Protein AF-A0A8K0C3U0-F1 (afdb_monomer_lite)

Radius of gyration: 25.07 Å; chains: 1; bounding box: 47×39×90 Å

Foldseek 3Di:
DVVLLVCLLVVLVVVVVVVVCVVVVDDPPDLPDDPDDDPPPSCLCNLVSVLLSVLLVLLLVLLLVQCVLCLQDQCVVPPSVVPPVNVVVNVVSVVVSVVVVVVSVVVSCVVDVPPPPDDDDPVSVVSSVVVSVVSNVVSSVVSVVVNVVVVVVVVVVVVVVVVVVVVPDDD

pLDDT: mean 76.59, std 13.15, range [43.91, 93.81]

Organism: Ignelater luminosus (NCBI:txid2038154)

InterPro domains:
  IPR023298 P-type ATPase, transmembrane domain superfamily [SSF81665] (32-139)
  IPR039720 Transmembrane protein 94 [PTHR13219] (2-171)

Structure (mmCIF, N/CA/C/O backbone):
data_AF-A0A8K0C3U0-F1
#
_entry.id   AF-A0A8K0C3U0-F1
#
loop_
_atom_site.group_PDB
_atom_site.id
_atom_site.type_symbol
_atom_site.label_atom_id
_atom_site.label_alt_id
_atom_site.label_comp_id
_atom_site.label_asym_id
_atom_site.label_entity_id
_atom_site.label_seq_id
_atom_site.pdbx_PDB_ins_code
_atom_site.Cartn_x
_atom_site.Cartn_y
_atom_site.Cartn_z
_atom_site.occupancy
_atom_site.B_iso_or_equiv
_atom_site.auth_seq_id
_atom_site.auth_comp_id
_atom_site.auth_asym_id
_atom_site.auth_atom_id
_atom_site.pdbx_PDB_model_num
ATOM 1 N N . MET A 1 1 ? -3.592 -8.165 1.182 1.00 77.62 1 MET A N 1
ATOM 2 C CA . MET A 1 1 ? -2.225 -7.601 1.141 1.00 77.62 1 MET A CA 1
ATOM 3 C C . MET A 1 1 ? -1.263 -8.554 0.443 1.00 77.62 1 MET A C 1
ATOM 5 O O . MET A 1 1 ? -1.031 -8.338 -0.732 1.00 77.62 1 MET A O 1
ATOM 9 N N . LEU A 1 2 ? -0.770 -9.624 1.087 1.00 76.88 2 LEU A N 1
ATOM 10 C CA . LEU A 1 2 ? 0.247 -10.513 0.489 1.00 76.88 2 LEU A CA 1
ATOM 11 C C . LEU A 1 2 ? -0.184 -11.134 -0.847 1.00 76.88 2 LEU A C 1
ATOM 13 O O . LEU A 1 2 ? 0.550 -11.048 -1.820 1.00 76.88 2 LEU A O 1
ATOM 17 N N . VAL A 1 3 ? -1.404 -11.676 -0.917 1.00 80.75 3 VAL A N 1
ATOM 18 C CA . VAL A 1 3 ? -1.940 -12.256 -2.161 1.00 80.75 3 VAL A CA 1
ATOM 19 C C . VAL A 1 3 ? -2.005 -11.213 -3.281 1.00 80.75 3 VAL A C 1
ATOM 21 O O . VAL A 1 3 ? -1.574 -11.491 -4.390 1.00 80.75 3 VAL A O 1
ATOM 24 N N . CYS A 1 4 ? -2.467 -9.993 -2.989 1.00 77.69 4 CYS A N 1
ATOM 25 C CA . CYS A 1 4 ? -2.537 -8.922 -3.983 1.00 77.69 4 CYS A CA 1
ATOM 26 C C . CYS A 1 4 ? -1.151 -8.515 -4.493 1.00 77.69 4 CYS A C 1
ATOM 28 O O . CYS A 1 4 ? -0.997 -8.305 -5.687 1.00 77.69 4 CYS A O 1
ATOM 30 N N . VAL A 1 5 ? -0.155 -8.437 -3.603 1.00 81.31 5 VAL A N 1
ATOM 31 C CA . VAL A 1 5 ? 1.233 -8.105 -3.962 1.00 81.31 5 VAL A CA 1
ATOM 32 C C . VAL A 1 5 ? 1.852 -9.202 -4.832 1.00 81.31 5 VAL A C 1
ATOM 34 O O . VAL A 1 5 ? 2.494 -8.902 -5.833 1.00 81.31 5 VAL A O 1
ATOM 37 N N . LEU A 1 6 ? 1.629 -10.476 -4.496 1.00 83.19 6 LEU A N 1
ATOM 38 C CA . LEU A 1 6 ? 2.114 -11.603 -5.301 1.00 83.19 6 LEU A CA 1
ATOM 39 C C . LEU A 1 6 ? 1.440 -11.652 -6.677 1.00 83.19 6 LEU A C 1
ATOM 41 O O . LEU A 1 6 ? 2.114 -11.880 -7.678 1.00 83.19 6 LEU A O 1
ATOM 45 N N . LEU A 1 7 ? 0.131 -11.393 -6.739 1.00 80.50 7 LEU A N 1
ATOM 46 C CA . LEU A 1 7 ? -0.609 -11.321 -7.999 1.00 80.50 7 LEU A CA 1
ATOM 47 C C . LEU A 1 7 ? -0.173 -10.126 -8.853 1.00 80.50 7 LEU A C 1
ATOM 49 O O . LEU A 1 7 ? -0.016 -10.287 -10.058 1.00 80.50 7 LEU A O 1
ATOM 53 N N . SER A 1 8 ? 0.060 -8.950 -8.260 1.00 80.00 8 SER A N 1
ATOM 54 C CA . SER A 1 8 ? 0.558 -7.789 -9.006 1.00 80.00 8 SER A CA 1
ATOM 55 C C . SER A 1 8 ? 1.974 -8.022 -9.518 1.00 80.00 8 SER A C 1
ATOM 57 O O . SER A 1 8 ? 2.244 -7.710 -10.669 1.00 80.00 8 SER A O 1
ATOM 59 N N . PHE A 1 9 ? 2.846 -8.629 -8.707 1.00 82.25 9 PHE A N 1
ATOM 60 C CA . PHE A 1 9 ? 4.211 -8.975 -9.102 1.00 82.25 9 PHE A CA 1
ATOM 61 C C . PHE A 1 9 ? 4.237 -9.998 -10.248 1.00 82.25 9 PHE A C 1
ATOM 63 O O . PHE A 1 9 ? 4.885 -9.783 -11.274 1.00 82.25 9 PHE A O 1
ATOM 70 N N . GLY A 1 10 ? 3.477 -11.090 -10.114 1.00 79.50 10 GLY A N 1
ATOM 71 C CA . GLY A 1 10 ? 3.342 -12.093 -11.170 1.00 79.50 10 GLY A CA 1
ATOM 72 C C . GLY A 1 10 ? 2.704 -11.520 -12.437 1.00 79.50 10 GLY A C 1
ATOM 73 O O . GLY A 1 10 ? 3.166 -11.805 -13.536 1.00 79.50 10 GLY A O 1
ATOM 74 N N . GLY A 1 11 ? 1.693 -10.660 -12.287 1.00 77.00 11 GLY A N 1
ATOM 75 C CA . GLY A 1 11 ? 1.031 -9.975 -13.396 1.00 77.00 11 GLY A CA 1
ATOM 76 C C . GLY A 1 11 ? 1.959 -9.026 -14.151 1.00 77.00 11 GLY A C 1
ATOM 77 O O . GLY A 1 11 ? 1.974 -9.055 -15.378 1.00 77.00 11 GLY A O 1
ATOM 78 N N . THR A 1 12 ? 2.779 -8.235 -13.447 1.00 78.75 12 THR A N 1
ATOM 79 C CA . THR A 1 12 ? 3.791 -7.384 -14.095 1.00 78.75 12 THR A CA 1
ATOM 80 C C . THR A 1 12 ? 4.774 -8.216 -14.904 1.00 78.75 12 THR A C 1
ATOM 82 O O . THR A 1 12 ? 5.002 -7.912 -16.068 1.00 78.75 12 THR A O 1
ATOM 85 N N . LEU A 1 13 ? 5.286 -9.311 -14.334 1.00 77.12 13 LEU A N 1
ATOM 86 C CA . LEU A 1 13 ? 6.245 -10.179 -15.016 1.00 77.12 13 LEU A CA 1
ATOM 87 C C . LEU A 1 13 ? 5.624 -10.878 -16.237 1.00 77.12 13 LEU A C 1
ATOM 89 O O . LEU A 1 13 ? 6.257 -10.994 -17.282 1.00 77.12 13 LEU A O 1
ATOM 93 N N . ALA A 1 14 ? 4.366 -11.311 -16.122 1.00 76.62 14 ALA A N 1
ATOM 94 C CA . ALA A 1 14 ? 3.626 -11.901 -17.232 1.00 76.62 14 ALA A CA 1
ATOM 95 C C . ALA A 1 14 ? 3.423 -10.901 -18.380 1.00 76.62 14 ALA A C 1
ATOM 97 O O . ALA A 1 14 ? 3.600 -11.280 -19.534 1.00 76.62 14 ALA A O 1
ATOM 98 N N . SER A 1 15 ? 3.114 -9.636 -18.068 1.00 75.81 15 SER A N 1
ATOM 99 C CA . SER A 1 15 ? 2.988 -8.575 -19.075 1.00 75.81 15 SER A CA 1
ATOM 100 C C . SER A 1 15 ? 4.305 -8.317 -19.807 1.00 75.81 15 SER A C 1
ATOM 102 O O . SER A 1 15 ? 4.310 -8.217 -21.029 1.00 75.81 15 SER A O 1
ATOM 104 N N . TYR A 1 16 ? 5.429 -8.284 -19.083 1.00 72.88 16 TYR A N 1
ATOM 105 C CA . TYR A 1 16 ? 6.751 -8.162 -19.710 1.00 72.88 16 TYR A CA 1
ATOM 106 C C . TYR A 1 16 ? 7.034 -9.313 -20.668 1.00 72.88 16 TYR A C 1
ATOM 108 O O . TYR A 1 16 ? 7.502 -9.097 -21.784 1.00 72.88 16 TYR A O 1
ATOM 116 N N . CYS A 1 17 ? 6.691 -10.538 -20.266 1.00 72.50 17 CYS A N 1
ATOM 117 C CA . CYS A 1 17 ? 6.872 -11.696 -21.129 1.00 72.50 17 CYS A CA 1
ATOM 118 C C . CYS A 1 17 ? 6.067 -11.592 -22.427 1.00 72.50 17 CYS A C 1
ATOM 120 O O . CYS A 1 17 ? 6.590 -11.899 -23.499 1.00 72.50 17 CYS A O 1
ATOM 122 N N . THR A 1 18 ? 4.802 -11.166 -22.349 1.00 72.38 18 THR A N 1
ATOM 123 C CA . THR A 1 18 ? 3.959 -11.053 -23.543 1.00 72.38 18 THR A CA 1
ATOM 124 C C . THR A 1 18 ? 4.489 -10.014 -24.520 1.00 72.38 18 THR A C 1
ATOM 126 O O . THR A 1 18 ? 4.489 -10.288 -25.717 1.00 72.38 18 THR A O 1
ATOM 129 N N . ASP A 1 19 ? 4.996 -8.883 -24.026 1.00 71.19 19 ASP A N 1
ATOM 130 C CA . ASP A 1 19 ? 5.531 -7.816 -24.877 1.00 71.19 19 ASP A CA 1
ATOM 131 C C . ASP A 1 19 ? 6.834 -8.253 -25.571 1.00 71.19 19 ASP A C 1
ATOM 133 O O . ASP A 1 19 ? 6.969 -8.118 -26.787 1.00 71.19 19 ASP A O 1
ATOM 137 N N . LEU A 1 20 ? 7.750 -8.896 -24.837 1.00 68.19 20 LEU A N 1
ATOM 138 C CA . LEU A 1 20 ? 8.997 -9.452 -25.387 1.00 68.19 20 LEU A CA 1
ATOM 139 C C . LEU A 1 20 ? 8.753 -10.557 -26.424 1.00 68.19 20 LEU A C 1
ATOM 141 O O . LEU A 1 20 ? 9.435 -10.619 -27.452 1.00 68.19 20 LEU A O 1
ATOM 145 N N . CYS A 1 21 ? 7.791 -11.448 -26.176 1.00 69.31 21 CYS A N 1
ATOM 146 C CA . CYS A 1 21 ? 7.504 -12.534 -27.111 1.00 69.31 21 CYS A CA 1
ATOM 147 C C . CYS A 1 21 ? 6.731 -12.096 -28.352 1.00 69.31 21 CYS A C 1
ATOM 149 O O . CYS A 1 21 ? 6.807 -12.800 -29.362 1.00 69.31 21 CYS A O 1
ATOM 151 N N . LEU A 1 22 ? 6.066 -10.939 -28.321 1.00 67.12 22 LEU A N 1
ATOM 152 C CA . LEU A 1 22 ? 5.445 -10.341 -29.502 1.00 67.12 22 LEU A CA 1
ATOM 153 C C . LEU A 1 22 ? 6.506 -9.905 -30.527 1.00 67.12 22 LEU A C 1
ATOM 155 O O . LEU A 1 22 ? 6.298 -10.066 -31.726 1.00 67.12 22 LEU A O 1
ATOM 159 N N . GLU A 1 23 ? 7.674 -9.447 -30.067 1.00 64.75 23 GLU A N 1
ATOM 160 C CA . GLU A 1 23 ? 8.804 -9.119 -30.947 1.00 64.75 23 GLU A CA 1
ATOM 161 C C . GLU A 1 23 ? 9.645 -10.340 -31.352 1.00 64.75 23 GLU A C 1
ATOM 163 O O . GLU A 1 23 ? 10.183 -10.377 -32.459 1.00 64.75 23 GLU A O 1
ATOM 168 N N . ARG A 1 24 ? 9.786 -11.345 -30.472 1.00 64.38 24 ARG A N 1
ATOM 169 C CA . ARG A 1 24 ? 10.747 -12.455 -30.654 1.00 64.38 24 ARG A CA 1
ATOM 170 C C . ARG A 1 24 ? 10.135 -13.826 -30.991 1.00 64.38 24 ARG A C 1
ATOM 172 O O . ARG A 1 24 ? 10.890 -14.789 -31.101 1.00 64.38 24 ARG A O 1
ATOM 179 N N . ASN A 1 25 ? 8.814 -13.937 -31.189 1.00 63.56 25 ASN A N 1
ATOM 180 C CA . ASN A 1 25 ? 8.104 -15.195 -31.509 1.00 63.56 25 ASN A CA 1
ATOM 181 C C . ASN A 1 25 ? 8.432 -16.351 -30.532 1.00 63.56 25 ASN A C 1
ATOM 183 O O . ASN A 1 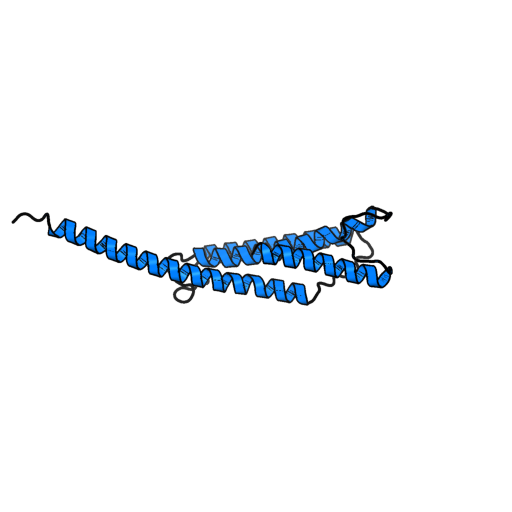25 ? 8.728 -17.475 -30.942 1.00 63.56 25 ASN A O 1
ATOM 187 N N . CYS A 1 26 ? 8.394 -16.079 -29.225 1.00 68.50 26 CYS A N 1
ATOM 188 C CA . CYS A 1 26 ? 8.667 -17.065 -28.172 1.00 68.50 26 CYS A CA 1
ATOM 189 C C . CYS A 1 26 ? 7.416 -17.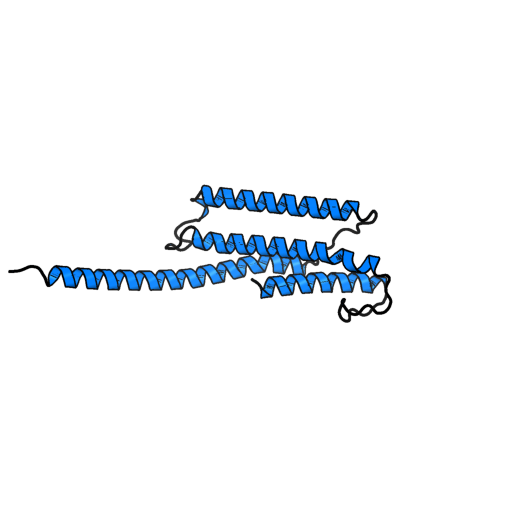482 -27.381 1.00 68.50 26 CYS A C 1
ATOM 191 O O . CYS A 1 26 ? 6.383 -16.814 -27.406 1.00 68.50 26 CYS A O 1
ATOM 193 N N . THR A 1 27 ? 7.498 -18.605 -26.658 1.00 65.62 27 THR A N 1
ATOM 194 C CA . THR A 1 27 ? 6.445 -19.054 -25.736 1.00 65.62 27 THR A CA 1
ATOM 195 C C . THR A 1 27 ? 6.756 -18.616 -24.309 1.00 65.62 27 THR A C 1
ATOM 197 O O . THR A 1 27 ? 7.805 -18.961 -23.769 1.00 65.62 27 THR A O 1
ATOM 200 N N . CYS A 1 28 ? 5.806 -17.936 -23.664 1.00 65.75 28 CYS A N 1
ATOM 201 C CA . CYS A 1 28 ? 5.853 -17.559 -22.246 1.00 65.75 28 CYS A CA 1
ATOM 202 C C . CYS A 1 28 ? 5.641 -18.760 -21.307 1.00 65.75 28 CYS A C 1
ATOM 204 O O . CYS A 1 28 ? 4.786 -18.754 -20.423 1.00 65.75 28 CYS A O 1
ATOM 206 N N . THR A 1 29 ? 6.394 -19.836 -21.503 1.00 59.59 29 THR A N 1
ATOM 207 C CA . THR A 1 29 ? 6.444 -20.960 -20.573 1.00 59.59 29 THR A CA 1
ATOM 208 C C . THR A 1 29 ? 7.485 -20.642 -19.516 1.00 59.59 29 THR A C 1
ATOM 210 O O . THR A 1 29 ? 8.670 -20.816 -19.764 1.00 59.59 29 THR A O 1
ATOM 213 N N . LEU A 1 30 ? 7.011 -20.143 -18.371 1.00 52.03 30 LEU A N 1
ATOM 214 C CA . LEU A 1 30 ? 7.738 -19.963 -17.112 1.00 52.03 30 LEU A CA 1
ATOM 215 C C . LEU A 1 30 ? 9.188 -19.461 -17.289 1.00 52.03 30 LEU A C 1
ATOM 217 O O . LEU A 1 30 ? 10.108 -20.255 -17.462 1.00 52.03 30 LEU A O 1
ATOM 221 N N . PHE A 1 31 ? 9.369 -18.144 -17.155 1.00 54.19 31 PHE A N 1
ATOM 222 C CA . PHE A 1 31 ? 10.600 -17.325 -17.229 1.00 54.19 31 PHE A CA 1
ATOM 223 C C . PHE A 1 31 ? 11.870 -17.855 -16.495 1.00 54.19 31 PHE A C 1
ATOM 225 O O . PHE A 1 31 ? 12.892 -17.180 -16.478 1.00 54.19 31 PHE A O 1
ATOM 232 N N . TYR A 1 32 ? 11.829 -19.042 -15.878 1.00 51.28 32 TYR A N 1
ATOM 233 C CA . TYR A 1 32 ? 12.884 -19.660 -15.072 1.00 51.28 32 TYR A CA 1
ATOM 234 C C . TYR A 1 32 ? 13.563 -20.894 -15.687 1.00 51.28 32 TYR A C 1
ATOM 236 O O . TYR A 1 32 ? 14.497 -21.411 -15.078 1.00 51.28 32 TYR A O 1
ATOM 244 N N . LEU A 1 33 ? 13.146 -21.388 -16.858 1.00 44.59 33 LEU A N 1
ATOM 245 C CA . LEU A 1 33 ? 13.883 -22.454 -17.554 1.00 44.59 33 LEU A CA 1
ATOM 246 C C . LEU A 1 33 ? 14.668 -21.861 -18.731 1.00 44.59 33 LEU A C 1
ATOM 248 O O . LEU A 1 33 ? 14.081 -21.594 -19.781 1.00 44.59 33 LEU A O 1
ATOM 252 N N . PRO A 1 34 ? 15.989 -21.638 -18.576 1.00 43.91 34 PRO A N 1
ATOM 253 C CA . PRO A 1 34 ? 16.810 -21.070 -19.628 1.00 43.91 34 PRO A CA 1
ATOM 254 C C . PRO A 1 34 ? 17.001 -22.139 -20.701 1.00 43.91 34 PRO A C 1
ATOM 256 O O . PRO A 1 34 ? 17.860 -23.009 -20.590 1.00 43.91 34 PRO A O 1
ATOM 259 N N . SER A 1 35 ? 16.197 -22.091 -21.757 1.00 44.88 35 SER A N 1
ATOM 260 C CA . SER A 1 35 ? 16.549 -22.780 -22.994 1.00 44.88 35 SER A CA 1
ATOM 261 C C . SER A 1 35 ? 17.428 -21.836 -23.816 1.00 44.88 35 SER A C 1
ATOM 263 O O . SER A 1 35 ? 16.949 -20.991 -24.560 1.00 44.88 35 SER A O 1
ATOM 265 N N . ASN A 1 36 ? 18.744 -21.952 -23.611 1.00 47.22 36 ASN A N 1
ATOM 266 C CA . ASN A 1 36 ? 19.800 -21.415 -24.480 1.00 47.22 36 ASN A CA 1
ATOM 267 C C . ASN A 1 36 ? 19.726 -19.913 -24.838 1.00 47.22 36 ASN A C 1
ATOM 269 O O . ASN A 1 36 ? 20.108 -19.532 -25.943 1.00 47.22 36 ASN A O 1
ATOM 273 N N . PHE A 1 37 ? 19.281 -19.050 -23.922 1.00 52.47 37 PHE A N 1
ATOM 274 C CA . PHE A 1 37 ? 19.347 -17.594 -24.102 1.00 52.47 37 PHE A CA 1
ATOM 275 C C . PHE A 1 37 ? 20.571 -17.004 -23.393 1.00 52.47 37 PHE A C 1
ATOM 277 O O . PHE A 1 37 ? 20.865 -17.370 -22.255 1.00 52.47 37 PHE A O 1
ATOM 284 N N . ASN A 1 38 ? 21.285 -16.090 -24.065 1.00 48.50 38 ASN A N 1
ATOM 285 C CA . ASN A 1 38 ? 22.385 -15.328 -23.471 1.00 48.50 38 ASN A CA 1
ATOM 286 C C . ASN A 1 38 ? 21.893 -14.638 -22.189 1.00 48.50 38 ASN A C 1
ATOM 288 O O . ASN A 1 38 ? 21.017 -13.778 -22.221 1.00 48.50 38 ASN A O 1
ATOM 292 N N . ILE A 1 39 ? 22.473 -15.051 -21.063 1.00 51.41 39 ILE A N 1
ATOM 293 C CA . ILE A 1 39 ? 22.008 -14.824 -19.683 1.00 51.41 39 ILE A CA 1
ATOM 294 C C . ILE A 1 39 ? 22.000 -13.334 -19.286 1.00 51.41 39 ILE A C 1
ATOM 296 O O . ILE A 1 39 ? 21.417 -12.964 -18.271 1.00 51.41 39 ILE A O 1
ATOM 300 N N . ASN A 1 40 ? 22.606 -12.459 -20.089 1.00 50.66 40 ASN A N 1
ATOM 301 C CA . ASN A 1 40 ? 22.789 -11.052 -19.744 1.00 50.66 40 ASN A CA 1
ATOM 302 C C . ASN A 1 40 ? 21.520 -10.196 -19.930 1.00 50.66 40 ASN A C 1
ATOM 304 O O . ASN A 1 40 ? 21.391 -9.187 -19.244 1.00 50.66 40 ASN A O 1
ATOM 308 N N . ASP A 1 41 ? 20.563 -10.620 -20.765 1.00 53.25 41 ASP A N 1
ATOM 309 C CA . ASP A 1 41 ? 19.341 -9.841 -21.039 1.00 53.25 41 ASP A CA 1
ATOM 310 C C . ASP A 1 41 ? 18.150 -10.218 -20.133 1.00 53.25 41 ASP A C 1
ATOM 312 O O . ASP A 1 41 ? 17.172 -9.483 -20.055 1.00 53.25 41 ASP A O 1
ATOM 316 N N . SER A 1 42 ? 18.192 -11.355 -19.426 1.00 52.06 42 SER A N 1
ATOM 317 C CA . SER A 1 42 ? 17.005 -11.904 -18.739 1.00 52.06 42 SER A CA 1
ATOM 318 C C . SER A 1 42 ? 16.713 -11.315 -17.352 1.00 52.06 42 SER A C 1
ATOM 320 O O . SER A 1 42 ? 15.641 -11.553 -16.801 1.00 52.06 42 SER A O 1
ATOM 322 N N . TRP A 1 43 ? 17.655 -10.584 -16.749 1.00 55.97 43 TRP A N 1
ATOM 323 C CA . TRP A 1 43 ? 17.530 -10.073 -15.370 1.00 55.97 43 TRP A CA 1
ATOM 324 C C . TRP A 1 43 ? 17.064 -8.614 -15.294 1.00 55.97 43 TRP A C 1
ATOM 326 O O . TRP A 1 43 ? 16.862 -8.094 -14.197 1.00 55.97 43 TRP A O 1
ATOM 336 N N . ILE A 1 44 ? 16.882 -7.972 -16.449 1.00 57.94 44 ILE A N 1
ATOM 337 C CA . ILE A 1 44 ? 16.658 -6.528 -16.591 1.00 57.94 44 ILE A CA 1
ATOM 338 C C . ILE A 1 44 ? 15.297 -6.101 -16.007 1.00 57.94 44 ILE A C 1
ATOM 340 O O . ILE A 1 44 ? 15.169 -5.008 -15.459 1.00 57.94 44 ILE A O 1
ATOM 344 N N . ASP A 1 45 ? 14.303 -6.994 -16.009 1.00 65.50 45 ASP A N 1
ATOM 345 C CA . ASP A 1 45 ? 12.909 -6.633 -15.697 1.00 65.50 45 ASP A CA 1
ATOM 346 C C . ASP A 1 45 ? 12.504 -6.873 -14.231 1.00 65.50 45 ASP A C 1
ATOM 348 O O . ASP A 1 45 ? 11.482 -6.370 -13.749 1.00 65.50 45 ASP A O 1
ATOM 352 N N . ILE A 1 46 ? 13.320 -7.623 -13.484 1.00 71.69 46 ILE A N 1
ATOM 353 C CA . ILE A 1 46 ? 13.058 -7.966 -12.078 1.00 71.69 46 ILE A CA 1
ATOM 354 C C . ILE A 1 46 ? 13.065 -6.718 -11.172 1.00 71.69 46 ILE A C 1
ATOM 356 O O . ILE A 1 46 ? 12.130 -6.579 -10.374 1.00 71.69 46 ILE A O 1
ATOM 360 N N . PRO A 1 47 ? 14.043 -5.790 -11.271 1.00 75.94 47 PRO A N 1
ATOM 361 C CA . PRO A 1 47 ? 14.073 -4.584 -10.438 1.00 75.94 47 PRO A CA 1
ATOM 362 C C . PRO A 1 47 ? 12.819 -3.716 -10.608 1.00 75.94 47 PRO A C 1
ATOM 364 O O . PRO A 1 47 ? 12.296 -3.154 -9.644 1.00 75.94 47 PRO A O 1
ATOM 367 N N . SER A 1 48 ? 12.275 -3.662 -11.822 1.00 73.31 48 SER A N 1
ATOM 368 C CA . SER A 1 48 ? 11.103 -2.850 -12.142 1.00 73.31 48 SER A CA 1
ATOM 369 C C . SER A 1 48 ? 9.817 -3.430 -11.544 1.00 73.31 48 SER A C 1
ATOM 371 O O . SER A 1 48 ? 9.029 -2.706 -10.926 1.00 73.31 48 SER A O 1
ATOM 373 N N . ALA A 1 49 ? 9.635 -4.752 -11.628 1.00 77.81 49 ALA A N 1
ATOM 374 C CA . ALA A 1 49 ? 8.543 -5.447 -10.943 1.00 77.81 49 ALA A CA 1
ATOM 375 C C . ALA A 1 49 ? 8.661 -5.336 -9.408 1.00 77.81 49 ALA A C 1
ATOM 377 O O . ALA A 1 49 ? 7.657 -5.181 -8.704 1.00 77.81 49 ALA A O 1
ATOM 378 N N . GLN A 1 50 ? 9.886 -5.363 -8.869 1.00 82.19 50 GLN A N 1
ATOM 379 C CA . GLN A 1 50 ? 10.137 -5.156 -7.440 1.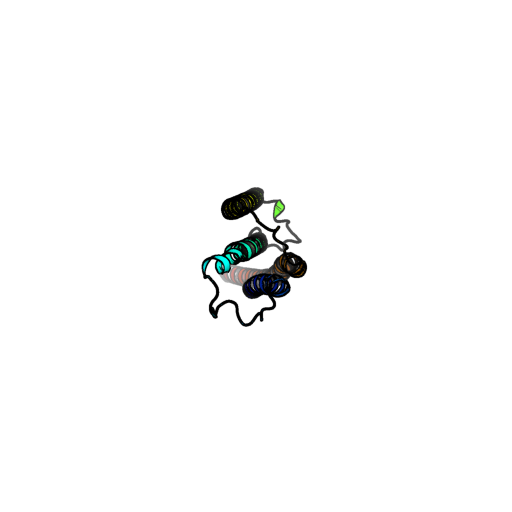00 82.19 50 GLN A CA 1
ATOM 380 C C . GLN A 1 50 ? 9.739 -3.746 -6.987 1.00 82.19 50 GLN A C 1
ATOM 382 O O . GLN A 1 50 ? 9.058 -3.613 -5.969 1.00 82.19 50 GLN A O 1
ATOM 387 N N . ASN A 1 51 ? 10.075 -2.705 -7.753 1.00 83.75 51 ASN A N 1
ATOM 388 C CA . ASN A 1 51 ? 9.694 -1.325 -7.437 1.00 83.75 51 ASN A CA 1
ATOM 389 C C . ASN A 1 51 ? 8.178 -1.143 -7.314 1.00 83.75 51 ASN A C 1
ATOM 391 O O . ASN A 1 51 ? 7.711 -0.540 -6.345 1.00 83.75 51 ASN A O 1
ATOM 395 N N . ILE A 1 52 ? 7.402 -1.699 -8.252 1.00 82.44 52 ILE A N 1
ATOM 396 C CA . ILE A 1 52 ? 5.932 -1.653 -8.191 1.00 82.44 52 ILE A CA 1
ATOM 397 C C . ILE A 1 52 ? 5.431 -2.321 -6.908 1.00 82.44 52 ILE A C 1
ATOM 399 O O . ILE A 1 52 ? 4.609 -1.752 -6.186 1.00 82.44 52 ILE A O 1
ATOM 403 N N . SER A 1 53 ? 5.949 -3.506 -6.586 1.00 85.81 53 SER A N 1
ATOM 404 C CA . SER A 1 53 ? 5.578 -4.231 -5.368 1.00 85.81 53 SER A CA 1
ATOM 405 C C . SER A 1 53 ? 5.876 -3.435 -4.099 1.00 85.81 53 SER A C 1
ATOM 407 O O . SER A 1 53 ? 5.026 -3.372 -3.210 1.00 85.81 53 SER A O 1
ATOM 409 N N . VAL A 1 54 ? 7.041 -2.784 -4.014 1.00 88.31 54 VAL A N 1
ATOM 410 C CA . VAL A 1 54 ? 7.414 -1.943 -2.863 1.00 88.31 54 VAL A CA 1
ATOM 411 C C . VAL A 1 54 ? 6.447 -0.771 -2.708 1.00 88.31 54 VAL A C 1
ATOM 413 O O . VAL A 1 54 ? 5.958 -0.540 -1.603 1.00 88.31 54 VAL A O 1
ATOM 416 N N . ILE A 1 55 ? 6.093 -0.086 -3.801 1.00 87.56 55 ILE A N 1
ATOM 417 C CA . ILE A 1 55 ? 5.108 1.007 -3.776 1.00 87.56 55 ILE A CA 1
ATOM 418 C C . ILE A 1 55 ? 3.777 0.505 -3.204 1.00 87.56 55 ILE A C 1
ATOM 420 O O . ILE A 1 55 ? 3.234 1.098 -2.269 1.00 87.56 55 ILE A O 1
ATOM 424 N N . ILE A 1 56 ? 3.270 -0.621 -3.718 1.00 87.50 56 ILE A N 1
ATOM 425 C CA . ILE A 1 56 ? 2.012 -1.216 -3.254 1.00 87.50 56 ILE A CA 1
ATOM 426 C C . ILE A 1 56 ? 2.095 -1.552 -1.761 1.00 87.50 56 ILE A C 1
ATOM 428 O O . ILE A 1 56 ? 1.165 -1.238 -1.015 1.00 87.50 56 ILE A O 1
ATOM 432 N N . ILE A 1 57 ? 3.191 -2.161 -1.300 1.00 89.62 57 ILE A N 1
ATOM 433 C CA . ILE A 1 57 ? 3.399 -2.494 0.117 1.00 89.62 57 ILE A CA 1
ATOM 434 C C . ILE A 1 57 ? 3.368 -1.232 0.984 1.00 89.62 57 ILE A C 1
ATOM 436 O O . ILE A 1 57 ? 2.664 -1.217 1.995 1.00 89.62 57 ILE A O 1
ATOM 440 N N . VAL A 1 58 ? 4.070 -0.167 0.590 1.00 90.81 58 VAL A N 1
ATOM 441 C CA . VAL A 1 58 ? 4.100 1.097 1.343 1.00 90.81 58 VAL A CA 1
ATOM 442 C C . VAL A 1 58 ? 2.701 1.688 1.482 1.00 90.81 58 VAL A C 1
ATOM 444 O O . VAL A 1 58 ? 2.298 2.034 2.594 1.00 90.81 58 VAL A O 1
ATOM 447 N N . PHE A 1 59 ? 1.913 1.722 0.404 1.00 88.81 59 PHE A N 1
ATOM 448 C CA . PHE A 1 59 ? 0.523 2.181 0.478 1.00 88.81 59 PHE A CA 1
ATOM 449 C C . PHE A 1 59 ? -0.317 1.345 1.450 1.00 88.81 59 PHE A C 1
ATOM 451 O O . PHE A 1 59 ? -1.032 1.911 2.276 1.00 88.81 59 PHE A O 1
ATOM 458 N N . HIS A 1 60 ? -0.191 0.016 1.425 1.00 89.88 60 HIS A N 1
ATOM 459 C CA . HIS A 1 60 ? -0.900 -0.855 2.368 1.00 89.88 60 HIS A CA 1
ATOM 460 C C . HIS A 1 60 ? -0.497 -0.598 3.821 1.00 89.88 60 HIS A C 1
ATOM 462 O O . HIS A 1 60 ? -1.363 -0.531 4.693 1.00 89.88 60 HIS A O 1
ATOM 468 N N . LEU A 1 61 ? 0.800 -0.438 4.092 1.00 90.25 61 LEU A N 1
ATOM 469 C CA . LEU A 1 61 ? 1.298 -0.139 5.434 1.00 90.25 61 LEU A CA 1
ATOM 470 C C . LEU A 1 61 ? 0.772 1.209 5.933 1.00 90.25 61 LEU A C 1
ATOM 472 O O . LEU A 1 61 ? 0.340 1.303 7.083 1.00 90.25 61 LEU A O 1
ATOM 476 N N . ILE A 1 62 ? 0.719 2.225 5.069 1.00 90.38 62 ILE A N 1
ATOM 477 C CA . ILE A 1 62 ? 0.119 3.523 5.396 1.00 90.38 62 ILE A CA 1
ATOM 478 C C . ILE A 1 62 ? -1.369 3.344 5.735 1.00 90.38 62 ILE A C 1
ATOM 480 O O . ILE A 1 62 ? -1.804 3.801 6.795 1.00 90.38 62 ILE A O 1
ATOM 484 N N . THR A 1 63 ? -2.137 2.624 4.912 1.00 87.94 63 THR A N 1
ATOM 485 C CA . THR A 1 63 ? -3.561 2.326 5.157 1.00 87.94 63 THR A CA 1
ATOM 486 C C . THR A 1 63 ? -3.789 1.578 6.472 1.00 87.94 63 THR A C 1
ATOM 488 O O . THR A 1 63 ? -4.708 1.899 7.228 1.00 87.94 63 THR A O 1
ATOM 491 N N . ILE A 1 64 ? -2.950 0.591 6.782 1.00 87.50 64 ILE A N 1
ATOM 492 C CA . ILE A 1 64 ? -3.004 -0.144 8.049 1.00 87.50 64 ILE A CA 1
ATOM 493 C C . ILE A 1 64 ? -2.677 0.801 9.215 1.00 87.50 64 ILE A C 1
ATOM 495 O O . ILE A 1 64 ? -3.412 0.831 10.203 1.00 87.50 64 ILE A O 1
ATOM 499 N N . SER A 1 65 ? -1.643 1.639 9.085 1.00 89.75 65 SER A N 1
ATOM 500 C CA . SER A 1 65 ? -1.229 2.583 10.131 1.00 89.75 65 SER A CA 1
ATOM 501 C C . SER A 1 65 ? -2.333 3.578 10.508 1.00 89.75 65 SER A C 1
ATOM 503 O O . SER A 1 65 ? -2.507 3.861 11.694 1.00 89.75 65 SER A O 1
ATOM 505 N N . MET A 1 66 ? -3.145 4.032 9.539 1.00 85.44 66 MET A N 1
ATOM 506 C CA . MET A 1 66 ? -4.303 4.910 9.790 1.00 85.44 66 MET A CA 1
ATOM 507 C C . MET A 1 66 ? -5.257 4.319 10.829 1.00 85.44 66 MET A C 1
ATOM 509 O O . MET A 1 66 ? -5.811 5.043 11.659 1.00 85.44 66 MET A O 1
ATOM 513 N N . SER A 1 67 ? -5.431 2.996 10.809 1.00 82.38 67 SER A N 1
ATOM 514 C CA . SER A 1 67 ? -6.350 2.298 11.708 1.00 82.38 67 SER A CA 1
ATOM 515 C C . SER A 1 67 ? -5.885 2.370 13.166 1.00 82.38 67 SER A C 1
ATOM 517 O O . SER A 1 67 ? -6.727 2.439 14.066 1.00 82.38 67 SER A O 1
ATOM 519 N N . PHE A 1 68 ? -4.569 2.440 13.398 1.00 81.38 68 PHE A N 1
ATOM 520 C CA . PHE A 1 68 ? -3.954 2.467 14.727 1.00 81.38 68 PHE A CA 1
ATOM 521 C C . PHE A 1 68 ? -3.874 3.860 15.365 1.00 81.38 68 PHE A C 1
ATOM 523 O O . PHE A 1 68 ? -3.788 3.946 16.588 1.00 81.38 68 PHE A O 1
ATOM 530 N N . VAL A 1 69 ? -3.968 4.947 14.587 1.00 83.06 69 VAL A N 1
ATOM 531 C CA . VAL A 1 69 ? -3.901 6.334 15.107 1.00 83.06 69 VAL A CA 1
ATOM 532 C C . VAL A 1 69 ? -4.951 6.591 16.190 1.00 83.06 69 VAL A C 1
ATOM 534 O O . VAL A 1 69 ? -4.687 7.241 17.201 1.00 83.06 69 VAL A O 1
ATOM 537 N N . HIS A 1 70 ? -6.154 6.059 15.989 1.00 78.12 70 HIS A N 1
ATOM 538 C CA . HIS A 1 70 ? -7.250 6.136 16.946 1.00 78.12 70 HIS A CA 1
ATOM 539 C C . HIS A 1 70 ? -7.815 4.739 17.178 1.00 78.12 70 HIS A C 1
ATOM 541 O O . HIS A 1 70 ? -8.811 4.368 16.567 1.00 78.12 70 HIS A O 1
ATOM 547 N N . ARG A 1 71 ? -7.175 3.950 18.047 1.00 72.00 71 ARG A N 1
ATOM 548 C CA . ARG A 1 71 ? -7.558 2.550 18.304 1.00 72.00 71 ARG A CA 1
ATOM 549 C C . ARG A 1 71 ? -9.013 2.382 18.765 1.00 72.00 71 ARG A C 1
ATOM 551 O O . ARG A 1 71 ? -9.679 1.443 18.352 1.00 72.00 71 ARG A O 1
ATOM 558 N N . GLU A 1 72 ? -9.515 3.304 19.580 1.00 65.75 72 GLU A N 1
ATOM 559 C CA . GLU A 1 72 ? -10.838 3.181 20.214 1.00 65.75 72 GLU A CA 1
ATOM 560 C C . GLU A 1 72 ? -11.982 3.832 19.426 1.00 65.75 72 GLU A C 1
ATOM 562 O O . GLU A 1 72 ? -13.150 3.627 19.751 1.00 65.75 72 GLU A O 1
ATOM 567 N N . TYR A 1 73 ? -11.663 4.592 18.376 1.00 69.25 73 TYR A N 1
ATOM 568 C CA . TYR A 1 73 ? -12.646 5.342 17.598 1.00 69.25 73 TYR A CA 1
ATOM 569 C C . TYR A 1 73 ? -12.580 4.951 16.127 1.00 69.25 73 TYR A C 1
ATOM 571 O O . TYR A 1 73 ? -11.505 4.794 15.547 1.00 69.25 73 TYR A O 1
ATOM 579 N N . SER A 1 74 ? -13.750 4.819 15.508 1.00 73.56 74 SER A N 1
ATOM 580 C CA . SER A 1 74 ? -13.855 4.662 14.057 1.00 73.56 74 SER A CA 1
ATOM 581 C C . SER A 1 74 ? -13.312 5.907 13.347 1.00 73.56 74 SER A C 1
ATOM 583 O O . SER A 1 74 ? -13.454 7.028 13.850 1.00 73.56 74 SER A O 1
ATOM 585 N N . ILE A 1 75 ? -12.717 5.719 12.165 1.00 69.44 75 ILE A N 1
ATOM 586 C CA . ILE A 1 75 ? -12.148 6.810 11.349 1.00 69.44 75 ILE A CA 1
ATOM 587 C C . ILE A 1 75 ? -13.220 7.853 10.991 1.00 69.44 75 ILE A C 1
ATOM 589 O O . ILE A 1 75 ? -12.926 9.043 10.892 1.00 69.44 75 ILE A O 1
ATOM 593 N N . TRP A 1 76 ? -14.481 7.423 10.902 1.00 65.69 76 TRP A N 1
ATOM 594 C CA . TRP A 1 76 ? -15.644 8.272 10.642 1.00 65.69 76 TRP A CA 1
ATOM 595 C C . TRP A 1 76 ? -15.978 9.237 11.786 1.00 65.69 76 TRP A C 1
ATOM 597 O O . TRP A 1 76 ? -16.540 10.301 11.547 1.00 65.69 76 TRP A O 1
ATOM 607 N N . GLN A 1 77 ? -15.643 8.887 13.030 1.00 71.38 77 GLN A N 1
ATOM 608 C CA . GLN A 1 77 ? -15.889 9.751 14.191 1.00 71.38 77 GLN A CA 1
ATOM 609 C C . GLN A 1 77 ? -14.731 10.715 14.437 1.00 71.38 77 GLN A C 1
ATOM 611 O O . GLN A 1 77 ? -14.936 11.843 14.888 1.00 71.38 77 GLN A O 1
ATOM 616 N N . ARG A 1 78 ? -13.499 10.275 14.160 1.00 74.56 78 ARG A N 1
ATOM 617 C CA . ARG A 1 78 ? -12.298 11.079 14.369 1.00 74.56 78 ARG A CA 1
ATOM 618 C C . ARG A 1 78 ? -11.308 10.843 13.238 1.00 74.56 78 ARG A C 1
ATOM 620 O O . ARG A 1 78 ? -10.684 9.790 13.150 1.00 74.56 78 ARG A O 1
ATOM 627 N N . SER A 1 79 ? -11.148 11.865 12.403 1.00 74.62 79 SER A N 1
ATOM 628 C CA . SER A 1 79 ? -10.221 11.839 11.276 1.00 74.62 79 SER A CA 1
ATOM 629 C C . SER A 1 79 ? -8.763 11.721 11.759 1.00 74.62 79 SER A C 1
ATOM 631 O O . SER A 1 79 ? -8.344 12.559 12.570 1.00 74.62 79 SER A O 1
ATOM 633 N N . PRO A 1 80 ? -7.958 10.782 11.222 1.00 75.56 80 PRO A N 1
ATOM 634 C CA . PRO A 1 80 ? -6.553 10.601 11.607 1.00 75.56 80 PRO A CA 1
ATOM 635 C C . PRO A 1 80 ? -5.683 11.827 11.284 1.00 75.56 80 PRO A C 1
ATOM 637 O O . PRO A 1 80 ? -4.677 12.057 11.947 1.00 75.56 80 PRO A O 1
ATOM 640 N N . HIS A 1 81 ? -6.117 12.677 10.345 1.00 76.44 81 HIS A N 1
ATOM 641 C CA . HIS A 1 81 ? -5.446 13.927 9.965 1.00 76.44 81 HIS A CA 1
ATOM 642 C C . HIS A 1 81 ? -5.285 14.941 11.105 1.00 76.44 81 HIS A C 1
ATOM 644 O O . HIS A 1 81 ? -4.455 15.837 11.005 1.00 76.44 81 HIS A O 1
ATOM 650 N N . LYS A 1 82 ? -6.045 14.811 12.201 1.00 80.25 82 LYS A N 1
ATOM 651 C CA . LYS A 1 82 ? -5.872 15.677 13.378 1.00 80.25 82 LYS A CA 1
ATOM 652 C C . LYS A 1 82 ? -4.573 15.386 14.137 1.00 80.25 82 LYS A C 1
ATOM 654 O O . LYS A 1 82 ? -4.147 16.213 14.937 1.00 80.25 82 LYS A O 1
ATOM 659 N N . ASN A 1 83 ? -3.954 14.225 13.915 1.00 86.44 83 ASN A N 1
ATOM 660 C CA . ASN A 1 83 ? -2.656 13.895 14.483 1.00 86.44 83 ASN A CA 1
ATOM 661 C C . ASN A 1 83 ? -1.535 14.361 13.541 1.00 86.44 83 ASN A C 1
ATOM 663 O O . ASN A 1 83 ? -1.167 13.658 12.598 1.00 86.44 83 ASN A O 1
ATOM 667 N N . PHE A 1 84 ? -0.979 15.542 13.826 1.00 85.75 84 PHE A N 1
ATOM 668 C CA . PHE A 1 84 ? 0.113 16.131 13.046 1.00 85.75 84 PHE A CA 1
ATOM 669 C C . PHE A 1 84 ? 1.363 15.249 12.984 1.00 85.75 84 PHE A C 1
ATOM 671 O O . PHE A 1 84 ? 2.003 15.191 11.940 1.00 85.75 84 PHE A O 1
ATOM 678 N N . LEU A 1 85 ? 1.698 14.534 14.063 1.00 88.50 85 LEU A N 1
ATOM 679 C CA . LEU A 1 85 ? 2.878 13.667 14.094 1.00 88.50 85 LEU A CA 1
ATOM 680 C C . LEU A 1 85 ? 2.711 12.477 13.147 1.00 88.50 85 LEU A C 1
ATOM 682 O O . LEU A 1 85 ? 3.617 12.167 12.378 1.00 88.50 85 LEU A O 1
ATOM 686 N N . TRP A 1 86 ? 1.534 11.848 13.149 1.00 90.94 86 TRP A N 1
ATOM 687 C CA . TRP A 1 86 ? 1.239 10.777 12.198 1.00 90.94 86 TRP A CA 1
ATOM 688 C C . TRP A 1 86 ? 1.257 11.292 10.753 1.00 90.94 86 TRP A C 1
ATOM 690 O O . TRP A 1 86 ? 1.872 10.670 9.891 1.00 90.94 86 TRP A O 1
ATOM 700 N N . LEU A 1 87 ? 0.653 12.458 10.498 1.00 89.12 87 LEU A N 1
ATOM 701 C CA . LEU A 1 87 ? 0.656 13.071 9.169 1.00 89.12 87 LEU A CA 1
ATOM 702 C C . LEU A 1 87 ? 2.084 13.371 8.682 1.00 89.12 87 LEU A C 1
ATOM 704 O O . LEU A 1 87 ? 2.409 13.075 7.535 1.00 89.12 87 LEU A O 1
ATOM 708 N N . ALA A 1 88 ? 2.948 13.898 9.554 1.00 90.44 88 ALA A N 1
ATOM 709 C CA . ALA A 1 88 ? 4.348 14.170 9.237 1.00 90.44 88 ALA A CA 1
ATOM 710 C C . ALA A 1 88 ? 5.121 12.890 8.880 1.00 90.44 88 ALA A C 1
ATOM 712 O O . ALA A 1 88 ? 5.860 12.881 7.899 1.00 90.44 88 ALA A O 1
ATOM 713 N N . ILE A 1 89 ? 4.905 11.793 9.618 1.00 92.31 89 ILE A N 1
ATOM 714 C CA . ILE A 1 89 ? 5.516 10.487 9.315 1.00 92.31 89 ILE A CA 1
ATOM 715 C C . ILE A 1 89 ? 5.051 9.973 7.951 1.00 92.31 89 ILE A C 1
ATOM 717 O O . ILE A 1 89 ? 5.869 9.512 7.161 1.00 92.31 89 ILE A O 1
ATOM 721 N N . VAL A 1 90 ? 3.757 10.075 7.642 1.00 92.19 90 VAL A N 1
ATOM 722 C CA . VAL A 1 90 ? 3.215 9.642 6.344 1.00 92.19 90 VAL A CA 1
ATOM 723 C C . VAL A 1 90 ? 3.831 10.445 5.203 1.00 92.19 90 VAL A C 1
ATOM 725 O O . VAL A 1 90 ? 4.269 9.857 4.219 1.00 92.19 90 VAL A O 1
ATOM 728 N N . ILE A 1 91 ? 3.917 11.771 5.341 1.00 92.38 91 ILE A N 1
ATOM 729 C CA . ILE A 1 91 ? 4.560 12.636 4.343 1.00 92.38 91 ILE A CA 1
ATOM 730 C C . ILE A 1 91 ? 6.035 12.250 4.170 1.00 92.38 91 ILE A C 1
ATOM 732 O O . ILE A 1 91 ? 6.489 12.086 3.040 1.00 92.38 91 ILE A O 1
ATOM 736 N N . ALA A 1 92 ? 6.770 12.040 5.264 1.00 93.81 92 ALA A N 1
ATOM 737 C CA . ALA A 1 92 ? 8.169 11.623 5.210 1.00 93.81 92 ALA A CA 1
ATOM 738 C C . ALA A 1 92 ? 8.350 10.265 4.508 1.00 93.81 92 ALA A C 1
ATOM 740 O O . ALA A 1 92 ? 9.246 10.123 3.678 1.00 93.81 92 ALA A O 1
ATOM 741 N N . LEU A 1 93 ? 7.477 9.288 4.779 1.00 93.75 93 LEU A N 1
ATOM 742 C CA . LEU A 1 93 ? 7.488 7.983 4.110 1.00 93.75 93 LEU A CA 1
ATOM 743 C C . LEU A 1 93 ? 7.200 8.101 2.609 1.00 93.75 93 LEU A C 1
ATOM 745 O O . LEU A 1 93 ? 7.854 7.433 1.814 1.00 93.75 93 LEU A O 1
ATOM 749 N N . LEU A 1 94 ? 6.262 8.965 2.210 1.00 92.31 94 LEU A N 1
ATOM 750 C CA . LEU A 1 94 ? 5.970 9.213 0.796 1.00 92.31 94 LEU A CA 1
ATOM 751 C C . LEU A 1 94 ? 7.149 9.884 0.083 1.00 92.31 94 LEU A C 1
ATOM 753 O O . LEU A 1 94 ? 7.492 9.484 -1.026 1.00 92.31 94 LEU A O 1
ATOM 757 N N . ILE A 1 95 ? 7.808 10.855 0.722 1.00 93.75 95 ILE A N 1
ATOM 758 C CA . ILE A 1 95 ? 9.018 11.493 0.179 1.00 93.75 95 ILE A CA 1
ATOM 759 C C . ILE A 1 95 ? 10.141 10.466 0.028 1.00 93.75 95 ILE A C 1
ATOM 761 O O . ILE A 1 95 ? 10.773 10.399 -1.024 1.00 93.75 95 ILE A O 1
ATOM 765 N N . LEU A 1 96 ? 10.368 9.635 1.046 1.00 93.56 96 LEU A N 1
ATOM 766 C CA . LEU A 1 96 ? 11.379 8.582 0.991 1.00 93.56 96 LEU A CA 1
ATOM 767 C C . LEU A 1 96 ? 11.089 7.585 -0.137 1.00 93.56 96 LEU A C 1
ATOM 769 O O . LEU A 1 96 ? 11.998 7.223 -0.882 1.00 93.56 96 LEU A O 1
ATOM 773 N N . GLN A 1 97 ? 9.823 7.193 -0.305 1.00 92.38 97 GLN A N 1
ATOM 774 C CA . GLN A 1 97 ? 9.404 6.319 -1.396 1.00 92.38 97 GLN A CA 1
ATOM 775 C C . GLN A 1 97 ? 9.648 6.965 -2.766 1.00 92.38 97 GLN A C 1
ATOM 777 O O . GLN A 1 97 ? 10.137 6.295 -3.673 1.00 92.38 97 GLN A O 1
ATOM 782 N N . LEU A 1 98 ? 9.362 8.262 -2.920 1.00 90.19 98 LEU A N 1
ATOM 783 C CA . LEU A 1 98 ? 9.647 8.998 -4.154 1.00 90.19 98 LEU A CA 1
ATOM 784 C C . LEU A 1 98 ? 11.148 9.016 -4.459 1.00 90.19 98 LEU A C 1
ATOM 786 O O . LEU A 1 98 ? 11.546 8.682 -5.574 1.00 90.19 98 LEU A O 1
ATOM 790 N N . ILE A 1 99 ? 11.985 9.329 -3.468 1.00 91.81 99 ILE A N 1
ATOM 791 C CA . ILE A 1 99 ? 13.447 9.311 -3.618 1.00 91.81 99 ILE A CA 1
ATOM 792 C C . ILE A 1 99 ? 13.918 7.920 -4.052 1.00 91.81 99 ILE A C 1
ATOM 794 O O . ILE A 1 99 ? 14.680 7.813 -5.010 1.00 91.81 99 ILE A O 1
ATOM 798 N N . PHE A 1 100 ? 13.426 6.858 -3.409 1.00 90.06 100 PHE A N 1
ATOM 799 C CA . PHE A 1 100 ? 13.759 5.481 -3.774 1.00 90.06 100 PHE A CA 1
ATOM 800 C C . PHE A 1 100 ? 13.401 5.173 -5.234 1.00 90.06 100 PHE A C 1
ATOM 802 O O . PHE A 1 100 ? 14.236 4.660 -5.977 1.00 90.06 100 PHE A O 1
ATOM 809 N N . THR A 1 101 ? 12.195 5.548 -5.676 1.00 86.31 101 THR A N 1
ATOM 810 C CA . THR A 1 101 ? 11.782 5.331 -7.071 1.00 86.31 101 THR A CA 1
ATOM 811 C C . THR A 1 101 ? 12.652 6.103 -8.059 1.00 86.31 101 THR A C 1
ATOM 813 O O . THR A 1 101 ? 13.101 5.520 -9.040 1.00 86.31 101 THR A O 1
ATOM 816 N N . ILE A 1 102 ? 12.966 7.373 -7.784 1.00 86.75 102 ILE A N 1
ATOM 817 C CA . ILE A 1 102 ? 13.818 8.203 -8.651 1.00 86.75 102 ILE A CA 1
ATOM 818 C C . ILE A 1 102 ? 15.223 7.610 -8.757 1.00 86.75 102 ILE A C 1
ATOM 820 O O . ILE A 1 102 ? 15.770 7.518 -9.853 1.00 86.75 102 ILE A O 1
ATOM 824 N N . LEU A 1 103 ? 15.811 7.191 -7.635 1.00 87.50 103 LEU A N 1
ATOM 825 C CA . LEU A 1 103 ? 17.132 6.564 -7.630 1.00 87.50 103 LEU A CA 1
ATOM 826 C C . LEU A 1 103 ? 17.133 5.266 -8.433 1.00 87.50 103 LEU A C 1
ATOM 828 O O . LEU A 1 103 ? 18.046 5.051 -9.226 1.00 87.50 103 LEU A O 1
ATOM 832 N N . SER A 1 104 ? 16.096 4.442 -8.280 1.00 84.12 104 SER A N 1
ATOM 833 C CA . SER A 1 104 ? 15.988 3.199 -9.035 1.00 84.12 104 SER A CA 1
ATOM 834 C C . SER A 1 104 ? 15.825 3.443 -10.538 1.00 84.12 104 SER A C 1
ATOM 836 O O . SER A 1 104 ? 16.525 2.811 -11.324 1.00 84.12 104 SER A O 1
ATOM 838 N N . PHE A 1 105 ? 14.998 4.412 -10.947 1.00 78.12 105 PHE A N 1
ATOM 839 C CA . PHE A 1 105 ? 14.881 4.807 -12.355 1.00 78.12 105 PHE A CA 1
ATOM 840 C C . PHE A 1 105 ? 16.187 5.377 -12.913 1.00 78.12 105 PHE A C 1
ATOM 842 O O . PHE A 1 105 ? 16.573 5.038 -14.026 1.00 78.12 105 PHE A O 1
ATOM 849 N N . ASN A 1 106 ? 16.896 6.209 -12.147 1.00 81.94 106 ASN A N 1
ATOM 850 C CA . ASN A 1 106 ? 18.179 6.770 -12.572 1.00 81.94 106 ASN A CA 1
ATOM 851 C C . ASN A 1 106 ? 19.257 5.698 -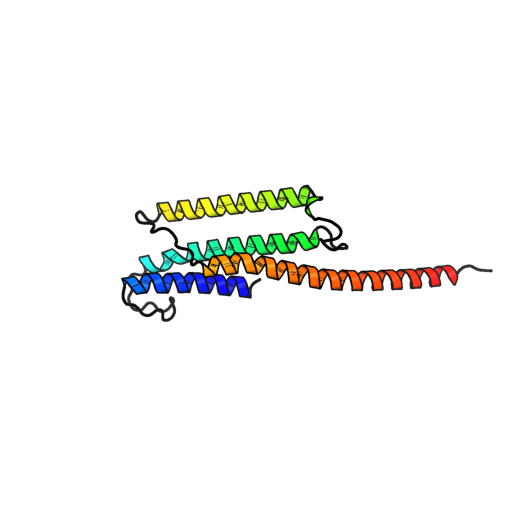12.736 1.00 81.94 106 ASN A C 1
ATOM 853 O O . ASN A 1 106 ? 20.116 5.827 -13.603 1.00 81.94 106 ASN A O 1
ATOM 857 N N . GLN A 1 107 ? 19.244 4.669 -11.891 1.00 79.06 107 GLN A N 1
ATOM 858 C CA . GLN A 1 107 ? 20.168 3.551 -12.016 1.00 79.06 107 GLN A CA 1
ATOM 859 C C . GLN A 1 107 ? 19.833 2.708 -13.247 1.00 79.06 107 GLN A C 1
ATOM 861 O O . GLN A 1 107 ? 20.705 2.475 -14.075 1.00 79.06 107 GLN A O 1
ATOM 866 N N . ALA A 1 108 ? 18.551 2.398 -13.444 1.00 72.75 108 ALA A N 1
ATOM 867 C CA . ALA A 1 108 ? 18.076 1.698 -14.631 1.00 72.75 108 ALA A CA 1
ATOM 868 C C . ALA A 1 108 ? 18.395 2.462 -15.936 1.00 72.75 108 ALA A C 1
ATOM 870 O O . ALA A 1 108 ? 18.828 1.867 -16.913 1.00 72.75 108 ALA A O 1
ATOM 871 N N . ALA A 1 109 ? 18.271 3.792 -15.947 1.00 71.25 109 ALA A N 1
ATOM 872 C CA . ALA A 1 109 ? 18.615 4.613 -17.110 1.00 71.25 109 ALA A CA 1
ATOM 873 C C . ALA A 1 109 ? 20.126 4.674 -17.401 1.00 71.25 109 ALA A C 1
ATOM 875 O O . ALA A 1 109 ? 20.519 4.859 -18.548 1.00 71.25 109 ALA A O 1
ATOM 876 N N . LYS A 1 110 ? 20.985 4.546 -16.380 1.00 72.69 110 LYS A N 1
ATOM 877 C CA . LYS A 1 110 ? 22.447 4.506 -16.561 1.00 72.69 110 LYS A CA 1
ATOM 878 C C . LYS A 1 110 ? 22.928 3.168 -17.103 1.00 72.69 110 LYS A C 1
ATOM 880 O O . LYS A 1 110 ? 23.899 3.142 -17.851 1.00 72.69 110 LYS A O 1
ATOM 885 N N . ASP A 1 111 ? 22.261 2.089 -16.712 1.00 68.50 111 ASP A N 1
ATOM 886 C CA . ASP A 1 111 ? 22.652 0.738 -17.096 1.00 68.50 111 ASP A CA 1
ATOM 887 C C . ASP A 1 111 ? 22.239 0.403 -18.548 1.00 68.50 111 ASP A C 1
ATOM 889 O O . ASP A 1 111 ? 22.824 -0.500 -19.146 1.00 68.50 111 ASP A O 1
ATOM 893 N N . TYR A 1 112 ? 21.304 1.154 -19.157 1.00 62.88 112 TYR A N 1
ATOM 894 C CA . TYR A 1 112 ? 20.807 0.883 -20.515 1.00 62.88 112 TYR A CA 1
ATOM 895 C C . TYR A 1 112 ? 20.623 2.159 -21.362 1.00 62.88 112 TYR A C 1
ATOM 897 O O . TYR A 1 112 ? 19.710 2.948 -21.127 1.00 62.88 112 TYR A O 1
ATOM 905 N N . GLU A 1 113 ? 21.426 2.320 -22.425 1.00 53.50 113 GLU A N 1
ATOM 906 C CA . GLU A 1 113 ? 21.307 3.435 -23.392 1.00 53.50 113 GLU A CA 1
ATOM 907 C C . GLU A 1 113 ? 19.982 3.432 -24.186 1.00 53.50 113 GLU A C 1
ATOM 909 O O . GLU A 1 113 ? 19.556 4.474 -24.677 1.00 53.50 113 GLU A O 1
ATOM 914 N N . ASN A 1 114 ? 19.297 2.285 -24.271 1.00 51.19 114 ASN A N 1
ATOM 915 C CA . ASN A 1 114 ? 18.001 2.117 -24.938 1.00 51.19 114 ASN A CA 1
ATOM 916 C C . ASN A 1 114 ? 16.924 1.670 -23.940 1.00 51.19 114 ASN A C 1
ATOM 918 O O . ASN A 1 114 ? 16.304 0.620 -24.109 1.00 51.19 114 ASN A O 1
ATOM 922 N N . TYR A 1 115 ? 16.716 2.441 -22.870 1.00 52.34 115 TYR A N 1
ATOM 923 C CA . TYR A 1 115 ? 15.619 2.180 -21.938 1.00 52.34 115 TYR A CA 1
ATOM 924 C C . TYR A 1 115 ? 14.279 2.471 -22.628 1.00 52.34 115 TYR A C 1
ATOM 926 O O . TYR A 1 115 ? 13.792 3.604 -22.657 1.00 52.34 115 TYR A O 1
ATOM 934 N N . ILE A 1 116 ? 13.695 1.441 -23.238 1.00 49.75 116 ILE A N 1
ATOM 935 C CA . ILE A 1 116 ? 12.361 1.506 -23.832 1.00 49.75 116 ILE A CA 1
ATOM 936 C C . ILE A 1 116 ? 11.395 1.771 -22.678 1.00 49.75 116 ILE A C 1
ATOM 938 O O . ILE A 1 116 ? 11.358 1.019 -21.705 1.00 49.75 116 ILE A O 1
ATOM 942 N N . GLY A 1 117 ? 10.690 2.901 -22.738 1.00 50.56 117 GLY A N 1
ATOM 943 C CA . GLY A 1 117 ? 9.862 3.395 -21.643 1.00 50.56 117 GLY A CA 1
ATOM 944 C C . GLY A 1 117 ? 8.994 2.293 -21.035 1.00 50.56 117 GLY A C 1
ATOM 945 O O . GLY A 1 117 ? 8.217 1.644 -21.728 1.00 50.56 117 GLY A O 1
ATOM 946 N N . PHE A 1 118 ? 9.148 2.105 -19.727 1.00 56.16 118 PHE A N 1
ATOM 947 C CA . PHE A 1 118 ? 8.425 1.139 -18.911 1.00 56.16 118 PHE A CA 1
ATOM 948 C C . PHE A 1 118 ? 6.905 1.293 -19.090 1.00 56.16 118 PHE A C 1
ATOM 950 O O . PHE A 1 118 ? 6.288 2.179 -18.494 1.00 56.16 118 PHE A O 1
ATOM 957 N N . GLN A 1 119 ? 6.292 0.443 -19.919 1.00 59.28 119 GLN A N 1
ATOM 958 C CA . GLN A 1 119 ? 4.841 0.408 -20.066 1.00 59.28 119 GLN A CA 1
ATOM 959 C C . GLN A 1 119 ? 4.248 -0.468 -18.971 1.00 59.28 119 GLN A C 1
ATOM 961 O O . GLN A 1 119 ? 4.201 -1.691 -19.059 1.00 59.28 119 GLN A O 1
ATOM 966 N N . ILE A 1 120 ? 3.798 0.181 -17.900 1.00 65.56 120 ILE A N 1
ATOM 967 C CA . ILE A 1 120 ? 3.001 -0.496 -16.884 1.00 65.56 120 ILE A CA 1
ATOM 968 C C . ILE A 1 120 ? 1.668 -0.856 -17.520 1.00 65.56 120 ILE A C 1
ATOM 970 O O . ILE A 1 120 ? 0.908 0.024 -17.925 1.00 65.56 120 ILE A O 1
ATOM 974 N N . ALA A 1 121 ? 1.349 -2.145 -17.549 1.00 69.31 121 ALA A N 1
ATOM 975 C CA . ALA A 1 121 ? 0.047 -2.576 -18.008 1.00 69.31 121 ALA A CA 1
ATOM 976 C C . ALA A 1 121 ? -1.067 -1.950 -17.156 1.00 69.31 121 ALA A C 1
ATOM 978 O O . ALA A 1 121 ? -1.052 -2.013 -15.923 1.00 69.31 121 ALA A O 1
ATOM 979 N N . ASN A 1 122 ? -2.074 -1.381 -17.822 1.00 73.56 122 ASN A N 1
ATOM 980 C CA . ASN A 1 122 ? -3.167 -0.649 -17.173 1.00 73.56 122 ASN A CA 1
ATOM 981 C C . ASN A 1 122 ? -3.863 -1.460 -16.067 1.00 73.56 122 ASN A C 1
ATOM 983 O O . ASN A 1 122 ? -4.271 -0.899 -15.049 1.00 73.56 122 ASN A O 1
ATOM 987 N N . PHE A 1 123 ? -3.959 -2.785 -16.223 1.00 73.75 123 PHE A N 1
ATOM 988 C CA . PHE A 1 123 ? -4.558 -3.650 -15.206 1.00 73.75 123 PHE A CA 1
ATOM 989 C C . PHE A 1 123 ? -3.773 -3.625 -13.884 1.00 73.75 123 PHE A C 1
ATOM 991 O O . PHE A 1 123 ? -4.387 -3.603 -12.819 1.00 73.75 123 PHE A O 1
ATOM 998 N N . VAL A 1 124 ? -2.437 -3.559 -13.926 1.00 76.06 124 VAL A N 1
ATOM 999 C CA . VAL A 1 124 ? -1.580 -3.516 -12.729 1.00 76.06 124 VAL A CA 1
ATOM 1000 C C . VAL A 1 124 ? -1.849 -2.244 -11.935 1.00 76.06 124 VAL A C 1
ATOM 1002 O O . VAL A 1 124 ? -1.968 -2.307 -10.715 1.00 76.06 124 VAL A O 1
ATOM 1005 N N . ILE A 1 125 ? -2.013 -1.105 -12.613 1.00 77.81 125 ILE A N 1
ATOM 1006 C CA . ILE A 1 125 ? -2.315 0.184 -11.973 1.00 77.81 125 ILE A CA 1
ATOM 1007 C C . ILE A 1 125 ? -3.678 0.126 -11.280 1.00 77.81 125 ILE A C 1
ATOM 1009 O O . ILE A 1 125 ? -3.801 0.502 -10.114 1.00 77.81 125 ILE A O 1
ATOM 1013 N N . VAL A 1 126 ? -4.699 -0.396 -11.968 1.00 81.88 126 VAL A N 1
ATOM 1014 C CA . VAL A 1 126 ? -6.047 -0.537 -11.400 1.00 81.88 126 VAL A CA 1
ATOM 1015 C C . VAL A 1 126 ? -6.019 -1.427 -10.157 1.00 81.88 126 VAL A C 1
ATOM 1017 O O . VAL A 1 126 ? -6.550 -1.042 -9.115 1.00 81.88 126 VAL A O 1
ATOM 1020 N N . PHE A 1 127 ? -5.349 -2.580 -10.220 1.00 79.31 127 PHE A N 1
ATOM 1021 C CA . PHE A 1 127 ? -5.197 -3.467 -9.064 1.00 79.31 127 PHE A CA 1
ATOM 1022 C C . PHE A 1 127 ? -4.381 -2.828 -7.932 1.00 79.31 127 PHE A C 1
ATOM 1024 O O . PHE A 1 127 ? -4.747 -2.973 -6.763 1.00 79.31 127 PHE A O 1
ATOM 1031 N N . ALA A 1 128 ? -3.318 -2.091 -8.258 1.00 80.00 128 ALA A N 1
ATOM 1032 C CA . ALA A 1 128 ? -2.474 -1.397 -7.290 1.00 80.00 128 ALA A CA 1
ATOM 1033 C C . ALA A 1 128 ? -3.243 -0.323 -6.510 1.00 80.00 128 ALA A C 1
ATOM 1035 O O . ALA A 1 128 ? -3.006 -0.167 -5.314 1.00 80.00 128 ALA A O 1
ATOM 1036 N N . VAL A 1 129 ? -4.188 0.374 -7.150 1.00 81.81 129 VAL A N 1
ATOM 1037 C CA . VAL A 1 129 ? -5.053 1.376 -6.501 1.00 81.81 129 VAL A CA 1
ATOM 1038 C C . VAL A 1 129 ? -6.215 0.721 -5.751 1.00 81.81 129 VAL A C 1
ATOM 1040 O O . VAL A 1 129 ? -6.542 1.118 -4.632 1.00 81.81 129 VAL A O 1
ATOM 1043 N N . LEU A 1 130 ? -6.835 -0.308 -6.330 1.00 86.12 130 LEU A N 1
ATOM 1044 C CA . LEU A 1 130 ? -7.991 -0.975 -5.730 1.00 86.12 130 LEU A CA 1
ATOM 1045 C C . LEU A 1 130 ? -7.617 -1.788 -4.481 1.00 86.12 130 LEU A C 1
ATOM 1047 O O . LEU A 1 130 ? -8.381 -1.842 -3.517 1.00 86.12 130 LEU A O 1
ATOM 1051 N N . SER A 1 131 ? -6.434 -2.403 -4.462 1.00 87.00 131 SER A N 1
ATOM 1052 C CA . SER A 1 131 ? -5.976 -3.238 -3.346 1.00 87.00 131 SER A CA 1
ATOM 1053 C C . SER A 1 131 ? -5.924 -2.508 -1.990 1.00 87.00 131 SER A C 1
ATOM 1055 O O . SER A 1 131 ? -6.536 -3.006 -1.039 1.00 87.00 131 SER A O 1
ATOM 1057 N N . PRO A 1 132 ? -5.256 -1.344 -1.843 1.00 85.81 132 PRO A N 1
ATOM 1058 C CA . PRO A 1 132 ? -5.229 -0.623 -0.574 1.00 85.81 132 PRO A CA 1
ATOM 1059 C C . PRO A 1 132 ? -6.629 -0.164 -0.146 1.00 85.81 132 PRO A C 1
ATOM 1061 O O . PRO A 1 132 ? -6.942 -0.249 1.043 1.00 85.81 132 PRO A O 1
ATOM 1064 N N . LEU A 1 133 ? -7.514 0.208 -1.083 1.00 86.56 133 LEU A N 1
ATOM 1065 C CA . LEU A 1 133 ? -8.915 0.539 -0.782 1.00 86.56 133 LEU A CA 1
ATOM 1066 C C . LEU A 1 133 ? -9.672 -0.649 -0.178 1.00 86.56 133 LEU A C 1
ATOM 1068 O O . LEU A 1 133 ? -10.351 -0.502 0.839 1.00 86.56 133 LEU A O 1
ATOM 1072 N N . LEU A 1 134 ? -9.517 -1.846 -0.745 1.00 87.62 134 LEU A N 1
ATOM 1073 C CA . LEU A 1 134 ? -10.111 -3.056 -0.174 1.00 87.62 134 LEU A CA 1
ATOM 1074 C C . LEU A 1 134 ? -9.557 -3.341 1.225 1.00 87.62 134 LEU A C 1
ATOM 1076 O O . LEU A 1 134 ? -10.321 -3.653 2.139 1.00 87.62 134 LEU A O 1
ATOM 1080 N N . THR A 1 135 ? -8.246 -3.182 1.434 1.00 87.25 135 THR A N 1
ATOM 1081 C CA . THR A 1 135 ? -7.668 -3.379 2.773 1.00 87.25 135 THR A CA 1
ATOM 1082 C C . THR A 1 135 ? -8.137 -2.346 3.787 1.00 87.25 135 THR A C 1
ATOM 1084 O O . THR A 1 135 ? -8.354 -2.702 4.941 1.00 87.25 135 THR A O 1
ATOM 1087 N N . PHE A 1 136 ? -8.373 -1.102 3.366 1.00 87.50 136 PHE A N 1
ATOM 1088 C CA . PHE A 1 136 ? -8.980 -0.077 4.209 1.00 87.50 136 PHE A CA 1
ATOM 1089 C C . PHE A 1 136 ? -10.368 -0.505 4.696 1.00 87.50 136 PHE A C 1
ATOM 1091 O O . PHE A 1 136 ? -10.643 -0.452 5.894 1.00 87.50 136 PHE A O 1
ATOM 1098 N N . ILE A 1 137 ? -11.220 -0.985 3.784 1.00 88.19 137 ILE A N 1
ATOM 1099 C CA . ILE A 1 137 ? -12.581 -1.434 4.112 1.00 88.19 137 ILE A CA 1
ATOM 1100 C C . ILE A 1 137 ? -12.537 -2.589 5.116 1.00 88.19 137 ILE A C 1
ATOM 1102 O O . ILE A 1 137 ? -13.217 -2.542 6.141 1.00 88.19 137 ILE A O 1
ATOM 1106 N N . VAL A 1 138 ? -11.709 -3.606 4.853 1.00 88.56 138 VAL A N 1
ATOM 1107 C CA . VAL A 1 138 ? -11.567 -4.766 5.746 1.00 88.56 138 VAL A CA 1
ATOM 1108 C C . VAL A 1 138 ? -11.056 -4.339 7.123 1.00 88.56 138 VAL A C 1
ATOM 1110 O O . VAL A 1 138 ? -11.625 -4.750 8.136 1.00 88.56 138 VAL A O 1
ATOM 1113 N N . ASN A 1 139 ? -10.038 -3.477 7.180 1.00 88.56 139 ASN A N 1
ATOM 1114 C CA . ASN A 1 139 ? -9.493 -2.979 8.443 1.00 88.56 139 ASN A CA 1
ATOM 1115 C C . ASN A 1 139 ? -10.545 -2.224 9.259 1.00 88.56 139 ASN A C 1
ATOM 1117 O O . ASN A 1 139 ? -10.686 -2.480 10.454 1.00 88.56 139 ASN A O 1
ATOM 1121 N N . GLU A 1 140 ? -11.327 -1.343 8.632 1.00 87.56 140 GLU A N 1
ATOM 1122 C CA . GLU A 1 140 ? -12.365 -0.585 9.336 1.00 87.56 140 GLU A CA 1
ATOM 1123 C C . GLU A 1 140 ? -13.510 -1.498 9.810 1.00 87.56 140 GLU A C 1
ATOM 1125 O O . GLU A 1 140 ? -14.041 -1.310 10.909 1.00 87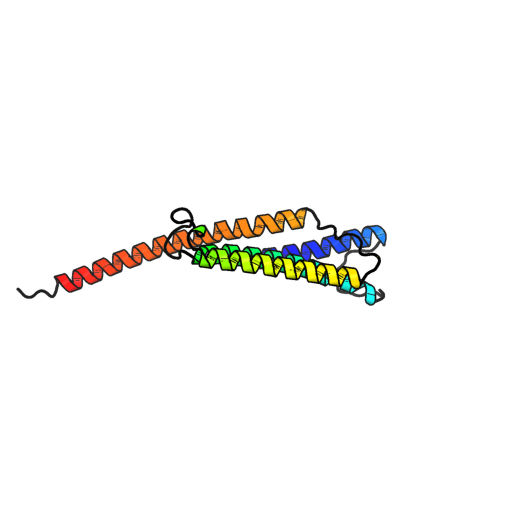.56 140 GLU A O 1
ATOM 1130 N N . MET A 1 141 ? -13.862 -2.536 9.040 1.00 87.81 141 MET A N 1
ATOM 1131 C CA . MET A 1 141 ? -14.842 -3.547 9.457 1.00 87.81 141 MET A CA 1
ATOM 1132 C C . MET A 1 141 ? -14.378 -4.318 10.697 1.00 87.81 141 MET A C 1
ATOM 1134 O O . MET A 1 141 ? -15.135 -4.420 11.668 1.00 87.81 141 MET A O 1
ATOM 1138 N N . VAL A 1 142 ? -13.144 -4.830 10.686 1.00 88.25 142 VAL A N 1
ATOM 1139 C CA . VAL A 1 142 ? -12.548 -5.554 11.823 1.00 88.25 142 VAL A CA 1
ATOM 1140 C C . VAL A 1 142 ? -12.461 -4.640 13.041 1.00 88.25 142 VAL A C 1
ATOM 1142 O O . VAL A 1 142 ? -12.934 -4.992 14.123 1.00 88.25 142 VAL A O 1
ATOM 1145 N N . LYS A 1 143 ? -11.962 -3.417 12.854 1.00 86.94 143 LYS A N 1
ATOM 1146 C CA . LYS A 1 143 ? -11.851 -2.412 13.913 1.00 86.94 143 LYS A CA 1
ATOM 1147 C C . LYS A 1 143 ? -13.203 -2.084 14.544 1.00 86.94 143 LYS A C 1
ATOM 1149 O O . LYS A 1 143 ? -13.322 -2.016 15.766 1.00 86.94 143 LYS A O 1
ATOM 1154 N N . LYS A 1 144 ? -14.261 -1.932 13.743 1.00 86.06 144 LYS A N 1
ATOM 1155 C CA . LYS A 1 144 ? -15.619 -1.682 14.254 1.00 86.06 144 LYS A CA 1
ATOM 1156 C C . LYS A 1 144 ? -16.122 -2.835 15.126 1.00 86.06 144 LYS A C 1
ATOM 1158 O O . LYS A 1 144 ? -16.800 -2.594 16.130 1.00 86.06 144 LYS A O 1
ATOM 1163 N N . GLN A 1 145 ? -15.799 -4.077 14.767 1.00 89.25 145 GLN A N 1
ATOM 1164 C CA . GLN A 1 145 ? -16.131 -5.246 15.583 1.00 89.25 145 GLN A CA 1
ATOM 1165 C C . GLN A 1 145 ? -15.330 -5.273 16.893 1.00 89.25 145 GLN A C 1
ATOM 1167 O O . GLN A 1 145 ? -15.927 -5.513 17.947 1.00 89.25 145 GLN A O 1
ATOM 1172 N N . GLU A 1 146 ? -14.032 -4.956 16.849 1.00 88.88 146 GLU A N 1
ATOM 1173 C CA . GLU A 1 146 ? -13.162 -4.868 18.032 1.00 88.88 146 GLU A CA 1
ATOM 1174 C C . GLU A 1 146 ? -13.667 -3.805 19.018 1.00 88.88 146 GLU A C 1
ATOM 1176 O O . GLU A 1 146 ? -13.883 -4.105 20.192 1.00 88.88 146 GLU A O 1
ATOM 1181 N N . ILE A 1 147 ? -13.971 -2.592 18.543 1.00 87.50 147 ILE A N 1
ATOM 1182 C CA . ILE A 1 147 ? -14.511 -1.507 19.381 1.00 87.50 147 ILE A CA 1
ATOM 1183 C C . ILE A 1 147 ? -15.821 -1.945 20.047 1.00 87.50 147 ILE A C 1
ATOM 1185 O O . ILE A 1 147 ? -16.008 -1.769 21.254 1.00 87.50 147 ILE A O 1
ATOM 1189 N N . LYS A 1 148 ? -16.730 -2.577 19.291 1.00 89.44 148 LYS A N 1
ATOM 1190 C CA . LYS A 1 148 ? -17.999 -3.082 19.838 1.00 89.44 148 LYS A CA 1
ATOM 1191 C C . LYS A 1 148 ? -17.767 -4.143 20.919 1.00 89.44 148 LYS A C 1
ATOM 1193 O O . LYS A 1 148 ? -18.521 -4.187 21.892 1.00 89.44 148 LYS A O 1
ATOM 1198 N N . ALA A 1 149 ? -16.759 -5.001 20.764 1.00 90.25 149 ALA A N 1
ATOM 1199 C CA . ALA A 1 149 ? -16.382 -5.979 21.778 1.00 90.25 149 ALA A CA 1
ATOM 1200 C C . ALA A 1 149 ? -15.798 -5.306 23.026 1.00 90.25 149 ALA A C 1
ATOM 1202 O O . ALA A 1 149 ? -16.295 -5.562 24.124 1.00 90.25 149 ALA A O 1
ATOM 1203 N N . ASN A 1 150 ? -14.847 -4.385 22.865 1.00 89.25 150 ASN A N 1
ATOM 1204 C CA . ASN A 1 150 ? -14.211 -3.661 23.970 1.00 89.25 150 ASN A CA 1
ATOM 1205 C C . ASN A 1 150 ? -15.215 -2.857 24.799 1.00 89.25 150 ASN A C 1
ATOM 1207 O O . ASN A 1 150 ? -15.178 -2.918 26.026 1.00 89.25 150 ASN A O 1
ATOM 1211 N N . LEU A 1 151 ? -16.192 -2.199 24.167 1.00 89.38 151 LEU A N 1
ATOM 1212 C CA . LEU A 1 151 ? -17.257 -1.496 24.891 1.00 89.38 151 LEU A CA 1
ATOM 1213 C C . LEU A 1 151 ? -18.095 -2.439 25.767 1.00 89.38 151 LEU A C 1
ATOM 1215 O O . LEU A 1 151 ? -18.507 -2.063 26.865 1.00 89.38 151 LEU A O 1
ATOM 1219 N N . ARG A 1 152 ? -18.345 -3.678 25.322 1.00 91.12 152 ARG A N 1
ATOM 1220 C CA . ARG A 1 152 ? -19.031 -4.685 26.152 1.00 91.12 152 ARG A CA 1
ATOM 1221 C C . ARG A 1 152 ? -18.164 -5.124 27.327 1.00 91.12 152 ARG A C 1
ATOM 1223 O O . ARG A 1 152 ? -18.692 -5.255 28.428 1.00 91.12 152 ARG A O 1
ATOM 1230 N N . TYR A 1 153 ? -16.865 -5.325 27.107 1.00 89.81 153 TYR A N 1
ATOM 1231 C CA . TYR A 1 153 ? -15.924 -5.657 28.178 1.00 89.81 153 TYR A CA 1
ATOM 1232 C C . TYR A 1 153 ? -15.847 -4.544 29.227 1.00 89.81 153 TYR A C 1
ATOM 1234 O O . TYR A 1 153 ? -16.009 -4.827 30.411 1.00 89.81 153 TYR A O 1
ATOM 1242 N N . GLN A 1 154 ? -15.724 -3.281 28.811 1.00 89.81 154 GLN A N 1
ATOM 1243 C CA . GLN A 1 154 ? -15.714 -2.130 29.721 1.00 89.81 154 GLN A CA 1
ATOM 1244 C C . GLN A 1 154 ? -17.012 -2.020 30.534 1.00 89.81 154 GLN A C 1
ATOM 1246 O O . GLN A 1 154 ? -16.966 -1.796 31.743 1.00 89.81 154 GLN A O 1
ATOM 1251 N N . ARG A 1 155 ? -18.181 -2.232 29.907 1.00 91.62 155 ARG A N 1
ATOM 1252 C CA . ARG A 1 155 ? -19.476 -2.244 30.616 1.00 91.62 155 ARG A CA 1
ATOM 1253 C C . ARG A 1 155 ? -19.548 -3.350 31.671 1.00 91.62 155 ARG A C 1
ATOM 1255 O O . ARG A 1 155 ? -20.000 -3.083 32.778 1.00 91.62 155 ARG A O 1
ATOM 1262 N N . ARG A 1 156 ? -19.082 -4.564 31.353 1.00 90.06 156 ARG A N 1
ATOM 1263 C CA . ARG A 1 156 ? -19.038 -5.692 32.304 1.00 90.06 156 ARG A CA 1
ATOM 1264 C C . ARG A 1 156 ? -18.081 -5.423 33.464 1.00 90.06 156 ARG A C 1
ATOM 1266 O O . ARG A 1 156 ? -18.464 -5.630 34.608 1.00 90.06 156 ARG A O 1
ATOM 1273 N N . ALA A 1 157 ? -16.887 -4.907 33.176 1.00 89.00 157 ALA A N 1
ATOM 1274 C CA . ALA A 1 157 ? -15.915 -4.547 34.205 1.00 89.00 157 ALA A CA 1
ATOM 1275 C C . ALA A 1 157 ? -16.477 -3.480 35.157 1.00 89.00 157 ALA A C 1
ATOM 1277 O O . ALA A 1 157 ? -16.383 -3.629 36.370 1.00 89.00 157 ALA A O 1
ATOM 1278 N N . ARG A 1 158 ? -17.141 -2.440 34.627 1.00 88.50 158 ARG A N 1
ATOM 1279 C CA . ARG A 1 158 ? -17.767 -1.391 35.449 1.00 88.50 158 ARG A CA 1
ATOM 1280 C C . ARG A 1 158 ? -18.849 -1.937 36.388 1.00 88.50 158 ARG A C 1
ATOM 1282 O O . ARG A 1 158 ? -18.954 -1.452 37.510 1.00 88.50 158 ARG A O 1
ATOM 1289 N N . LEU A 1 159 ? -19.633 -2.923 35.944 1.00 85.19 159 LEU A N 1
ATOM 1290 C CA . LEU A 1 159 ? -20.635 -3.579 36.790 1.00 85.19 159 LEU A CA 1
ATOM 1291 C C . LEU A 1 159 ? -19.980 -4.379 37.925 1.00 85.19 159 LEU A C 1
ATOM 1293 O O . LEU A 1 159 ? -20.398 -4.216 39.065 1.00 85.19 159 LEU A O 1
ATOM 1297 N N . ASP A 1 160 ? -18.927 -5.154 37.641 1.00 83.06 160 ASP A N 1
ATOM 1298 C CA . ASP A 1 160 ? -18.217 -5.956 38.657 1.00 83.06 160 ASP A CA 1
ATOM 1299 C C . ASP A 1 160 ? -17.518 -5.086 39.721 1.00 83.06 160 ASP A C 1
ATOM 1301 O O . ASP A 1 160 ? -17.524 -5.402 40.912 1.00 83.06 160 ASP A O 1
ATOM 1305 N N . PHE A 1 161 ? -16.964 -3.936 39.317 1.00 78.44 161 PHE A N 1
ATOM 1306 C CA . PHE A 1 161 ? -16.441 -2.950 40.269 1.00 78.44 161 PHE A CA 1
ATOM 1307 C C . PHE A 1 161 ? -17.548 -2.351 41.148 1.00 78.44 161 PHE A C 1
ATOM 1309 O O . PHE A 1 161 ? -17.372 -2.239 42.361 1.00 78.44 161 PHE A O 1
ATOM 1316 N N . GLY A 1 162 ? -18.693 -1.987 40.561 1.00 75.00 162 GLY A N 1
ATOM 1317 C CA . GLY A 1 162 ? -19.821 -1.410 41.298 1.00 75.00 162 GLY A CA 1
ATOM 1318 C C . GLY A 1 162 ? -20.414 -2.367 42.335 1.00 75.00 162 GLY A C 1
ATOM 1319 O O . GLY A 1 162 ? -20.715 -1.949 43.452 1.00 75.00 162 GLY A O 1
ATOM 1320 N N . THR A 1 163 ? -20.520 -3.657 42.010 1.00 75.69 163 THR A N 1
ATOM 1321 C CA . THR A 1 163 ? -21.031 -4.676 42.940 1.00 75.69 163 THR A CA 1
ATOM 1322 C C . THR A 1 163 ? -20.067 -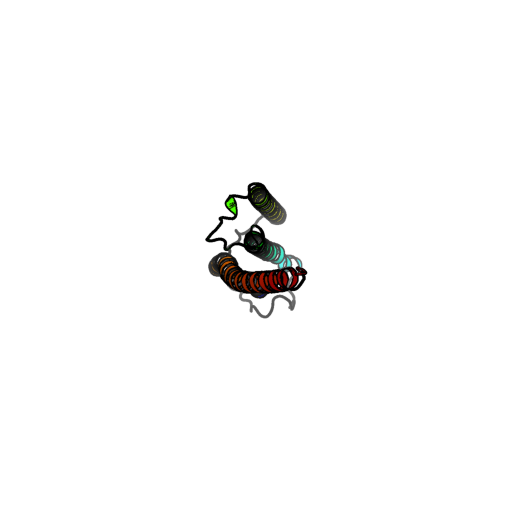4.956 44.090 1.00 75.69 163 THR A C 1
ATOM 1324 O O . THR A 1 163 ? -20.516 -5.145 45.214 1.00 75.69 163 THR A O 1
ATOM 1327 N N . LYS A 1 164 ? -18.747 -4.908 43.864 1.00 72.62 164 LYS A N 1
ATOM 1328 C CA . LYS A 1 164 ? -17.743 -5.108 44.929 1.00 72.62 164 LYS A CA 1
ATOM 1329 C C . LYS A 1 164 ? -17.648 -3.937 45.910 1.00 72.62 164 LYS A C 1
ATOM 1331 O O . LYS A 1 164 ? -17.439 -4.161 47.097 1.00 72.62 164 LYS A O 1
ATOM 1336 N N . LEU A 1 165 ? -17.822 -2.703 45.435 1.00 63.19 165 LEU A N 1
ATOM 1337 C CA . LEU A 1 165 ? -17.865 -1.514 46.296 1.00 63.19 165 LEU A CA 1
ATOM 1338 C C . LEU A 1 165 ? -19.177 -1.424 47.090 1.00 63.19 165 LEU A C 1
ATOM 1340 O O . LEU A 1 165 ? -19.147 -1.061 48.261 1.00 63.19 165 LEU A O 1
ATOM 1344 N N . GLY A 1 166 ? -20.309 -1.794 46.482 1.00 61.91 166 GLY A N 1
ATOM 1345 C CA . GLY A 1 166 ? -21.620 -1.787 47.143 1.00 61.91 166 GLY A CA 1
ATOM 1346 C C . GLY A 1 166 ? -21.862 -2.945 48.119 1.00 61.91 166 GLY A C 1
ATOM 1347 O O . GLY A 1 166 ? -22.731 -2.835 48.974 1.00 61.91 166 GLY A O 1
ATOM 1348 N N . MET A 1 167 ? -21.106 -4.044 48.019 1.00 63.28 167 MET A N 1
ATOM 1349 C CA . MET A 1 167 ? -21.217 -5.191 48.936 1.00 63.28 167 MET A CA 1
ATOM 1350 C C . MET A 1 167 ? -20.341 -5.078 50.196 1.00 63.28 167 MET A C 1
ATOM 1352 O O . MET A 1 167 ? -20.561 -5.837 51.134 1.00 63.28 167 MET A O 1
ATOM 1356 N N . ASN A 1 168 ? -19.377 -4.148 50.241 1.00 62.97 168 ASN A N 1
ATOM 1357 C CA . ASN A 1 168 ? -18.397 -4.035 51.333 1.00 62.97 168 ASN A CA 1
ATOM 1358 C C . ASN A 1 168 ? -18.567 -2.781 52.215 1.00 62.97 168 ASN A C 1
ATOM 1360 O O . ASN A 1 168 ? -17.694 -2.506 53.036 1.00 62.97 168 ASN A O 1
ATOM 1364 N N . SER A 1 169 ? -19.646 -2.002 52.070 1.00 55.84 169 SER A N 1
ATOM 1365 C CA . SER A 1 169 ? -19.964 -0.948 53.043 1.00 55.84 169 SER A CA 1
ATOM 1366 C C . SER A 1 169 ? -20.588 -1.586 54.294 1.00 55.84 169 SER A C 1
ATOM 1368 O O . SER A 1 169 ? -21.680 -2.150 54.168 1.00 55.84 169 SER A O 1
ATOM 1370 N N . PRO A 1 170 ? -19.939 -1.540 55.476 1.00 61.78 170 PRO A N 1
ATOM 1371 C CA . PRO A 1 170 ? -20.549 -2.035 56.701 1.00 61.78 170 PRO A CA 1
ATOM 1372 C C . PRO A 1 170 ? -21.706 -1.103 57.077 1.00 61.78 170 PRO A C 1
ATOM 1374 O O . PRO A 1 170 ? -21.550 0.120 57.045 1.00 61.78 170 PRO A O 1
ATOM 1377 N N . PHE A 1 171 ? -22.864 -1.690 57.377 1.00 53.41 171 PHE A N 1
ATOM 1378 C CA . PHE A 1 171 ? -23.854 -1.040 58.232 1.00 53.41 171 PHE A CA 1
ATOM 1379 C C . PHE A 1 171 ? -23.308 -0.952 59.658 1.00 53.41 171 PHE A C 1
ATOM 1381 O O . PHE A 1 171 ? -22.598 -1.904 60.064 1.00 53.41 171 PHE A O 1
#

Sequence (171 aa):
MLVCVLLSFGGTLASYCTDLCLERNCTCTLFYLPSNFNINDSWIDIPSAQNISVIIIVFHLITISMSFVHREYSIWQRSPHKNFLWLAIVIALLILQLIFTILSFNQAAKDYENYIGFQIANFVIVFAVLSPLLTFIVNEMVKKQEIKANLRYQRRARLDFGTKLGMNSPF

Secondary structure (DSSP, 8-state):
-HHHHHHHHHHHHHHHHHHHHHHHT---S-TTS-SS--TTSTTTTHHHHHHHHHHHHHHHHHHHHHHHHTTTS-TTTS-GGG-HHHHHHHHHHHHHHHHHHHHHHHHHHHH-TT-------HHHHHHHHHHHHHHHHHHHHHHHHHHHHHHHHHHHHHHHHHHHHHHS---